Protein AF-R0KFS3-F1 (afdb_monomer_lite)

pLDDT: mean 81.47, std 13.6, range [42.56, 95.94]

Radius of gyration: 23.95 Å; chains: 1; bounding box: 54×40×62 Å

Foldseek 3Di:
DLDDKDKDWDQDLNDTDPDIDIDPPSVDPPDDDDDPVCVVVVNDHDDDDDDDDFKDADDPVVQVVVVVVCVVVVHDPPDGDIDGCVVVVPPPPDDDDDDDDDDDD

Secondary structure (DSSP, 8-state):
------EE--EETTEE-SS-EE-TTTTSS---PPPTTTHHHHH---PPP-----EEEPPHHHHHHHHHHHHHTT----S--EEEGGGTGGGS--PPPPPPPP---

InterPro domains:
  IPR032053 Small ribosomal subunit protein mS34 [PF16053] (1-77)
  IPR032053 Small ribosomal subunit protein mS34 [PTHR28589] (1-103)

Sequence (105 aa):
MDHGKAWGYLTFRGKTETVMKEIDQAMYHDWRMVPKHEEEAFKKFTPVPEETVRYLPYPPLLRAMILAQWEKEGRAITEEPLIDLKKSVASHLQESKKKTTGTSV

Organism: Anas platyrhynchos (NCBI:txid8839)

Structure (mmCIF, N/CA/C/O backbone):
data_AF-R0KFS3-F1
#
_entry.id   AF-R0KFS3-F1
#
loop_
_atom_site.group_PDB
_atom_site.id
_atom_site.type_symbol
_atom_site.label_atom_id
_atom_site.label_alt_id
_atom_site.label_comp_id
_atom_site.label_asym_id
_atom_site.label_entity_id
_atom_site.label_seq_id
_atom_site.pdbx_PDB_ins_code
_atom_site.Cartn_x
_atom_site.Cartn_y
_atom_site.Cartn_z
_atom_site.occupancy
_atom_site.B_iso_or_equiv
_atom_site.auth_seq_id
_atom_site.auth_comp_id
_atom_site.auth_asym_id
_atom_site.auth_atom_id
_atom_site.pdbx_PDB_model_num
ATOM 1 N N . MET A 1 1 ? 28.617 -13.064 -17.383 1.00 63.41 1 MET A N 1
ATOM 2 C CA . MET A 1 1 ? 28.641 -12.039 -16.301 1.00 63.41 1 MET A CA 1
ATOM 3 C C . MET A 1 1 ? 27.207 -11.939 -15.808 1.00 63.41 1 MET A C 1
ATOM 5 O O . MET A 1 1 ? 26.535 -10.942 -16.027 1.00 63.41 1 MET A O 1
ATOM 9 N N . ASP A 1 2 ? 26.711 -13.031 -15.229 1.00 74.75 2 ASP A N 1
ATOM 10 C CA . ASP A 1 2 ? 25.263 -13.314 -15.199 1.00 74.75 2 ASP A CA 1
ATOM 11 C C . ASP A 1 2 ? 24.668 -13.119 -13.798 1.00 74.75 2 ASP A C 1
ATOM 13 O O . ASP A 1 2 ? 23.480 -13.311 -13.563 1.00 74.75 2 ASP A O 1
ATOM 17 N N . HIS A 1 3 ? 25.517 -12.687 -12.866 1.00 83.00 3 HIS A N 1
ATOM 18 C CA . HIS A 1 3 ? 25.196 -12.424 -11.477 1.00 83.00 3 HIS A CA 1
ATOM 19 C C . HIS A 1 3 ? 25.763 -11.063 -11.084 1.00 83.00 3 HIS A C 1
ATOM 21 O O . HIS A 1 3 ? 26.910 -10.739 -11.397 1.00 83.00 3 HIS A O 1
ATOM 27 N N . GLY A 1 4 ? 24.974 -10.271 -10.364 1.00 86.19 4 GLY A N 1
ATOM 28 C CA . GLY A 1 4 ? 25.407 -8.985 -9.845 1.00 86.19 4 GLY A CA 1
ATOM 29 C C . GLY A 1 4 ? 24.365 -8.332 -8.950 1.00 86.19 4 GLY A C 1
ATOM 30 O O . GLY A 1 4 ? 23.321 -8.905 -8.643 1.00 86.19 4 GLY A O 1
ATOM 31 N N . LYS A 1 5 ? 24.676 -7.111 -8.525 1.00 88.88 5 LYS A N 1
ATOM 32 C CA . LYS A 1 5 ? 23.735 -6.207 -7.864 1.00 88.88 5 LYS A CA 1
ATOM 33 C C . LYS A 1 5 ? 23.361 -5.105 -8.844 1.00 88.88 5 LYS A C 1
ATOM 35 O O . LYS A 1 5 ? 24.210 -4.652 -9.610 1.00 88.88 5 LYS A O 1
ATOM 40 N N . ALA A 1 6 ? 22.109 -4.676 -8.793 1.00 90.62 6 ALA A N 1
ATOM 41 C CA . ALA A 1 6 ? 21.597 -3.576 -9.595 1.00 90.62 6 ALA A CA 1
ATOM 42 C C . ALA A 1 6 ? 20.921 -2.549 -8.685 1.00 90.62 6 ALA A C 1
ATOM 44 O O . ALA A 1 6 ? 20.402 -2.891 -7.623 1.00 90.62 6 ALA A O 1
ATOM 45 N N . TRP A 1 7 ? 20.926 -1.289 -9.108 1.00 92.50 7 TRP A N 1
ATOM 46 C CA . TRP A 1 7 ? 20.292 -0.180 -8.400 1.00 92.50 7 TRP A CA 1
ATOM 47 C C . TRP A 1 7 ? 19.446 0.621 -9.382 1.00 92.50 7 TRP A C 1
ATOM 49 O O . TRP A 1 7 ? 19.821 0.771 -10.545 1.00 92.50 7 TRP A O 1
ATOM 59 N N . GLY A 1 8 ? 18.319 1.154 -8.920 1.00 92.31 8 GLY A N 1
ATOM 60 C CA . GLY A 1 8 ? 17.414 1.913 -9.776 1.00 92.31 8 GLY A CA 1
ATOM 61 C C . GLY A 1 8 ? 16.312 2.634 -9.011 1.00 92.31 8 GLY A C 1
ATOM 62 O O . GLY A 1 8 ? 16.221 2.553 -7.785 1.00 92.31 8 GLY A O 1
ATOM 63 N N . TYR A 1 9 ? 15.478 3.352 -9.760 1.00 92.25 9 TYR A N 1
ATOM 64 C CA . TYR A 1 9 ? 14.270 3.996 -9.251 1.00 92.25 9 TYR A CA 1
ATOM 65 C C . TYR A 1 9 ? 13.080 3.058 -9.423 1.00 92.25 9 TYR A C 1
ATOM 67 O O . TYR A 1 9 ? 12.770 2.635 -10.539 1.00 92.25 9 TYR A O 1
ATOM 75 N N . LEU A 1 10 ? 12.393 2.744 -8.327 1.00 91.19 10 LEU A N 1
ATOM 76 C CA . LEU A 1 10 ? 11.210 1.898 -8.372 1.00 91.19 10 LEU A CA 1
ATOM 77 C C . LEU A 1 10 ? 10.000 2.728 -8.810 1.00 91.19 10 LEU A C 1
ATOM 79 O O . LEU A 1 10 ? 9.617 3.685 -8.142 1.00 91.19 10 LEU A O 1
ATOM 83 N N . THR A 1 11 ? 9.375 2.344 -9.922 1.00 91.62 11 THR A N 1
ATOM 84 C CA . THR A 1 11 ? 8.034 2.822 -10.278 1.00 91.62 11 THR A CA 1
ATOM 85 C C . THR A 1 11 ? 7.060 1.665 -10.149 1.00 91.62 11 THR A C 1
ATOM 87 O O . THR A 1 11 ? 7.038 0.772 -10.992 1.00 91.62 11 THR A O 1
ATOM 90 N N . PHE A 1 12 ? 6.258 1.666 -9.085 1.00 88.69 12 PHE A N 1
ATOM 91 C CA . PHE A 1 12 ? 5.278 0.616 -8.823 1.00 88.69 12 PHE A CA 1
ATOM 92 C C . PHE A 1 12 ? 3.864 1.167 -8.989 1.00 88.69 12 PHE A C 1
ATOM 94 O O . PHE A 1 12 ? 3.484 2.129 -8.323 1.00 88.69 12 PHE A O 1
ATOM 101 N N . ARG A 1 13 ? 3.079 0.568 -9.897 1.00 86.12 13 ARG A N 1
ATOM 102 C CA . ARG A 1 13 ? 1.695 0.992 -10.206 1.00 86.12 13 ARG A CA 1
ATOM 103 C C . ARG A 1 13 ? 1.573 2.501 -10.489 1.00 86.12 13 ARG A C 1
ATOM 105 O O . ARG A 1 13 ? 0.682 3.169 -9.974 1.00 86.12 13 ARG A O 1
ATOM 112 N N . GLY A 1 14 ? 2.524 3.048 -11.250 1.00 85.69 14 GLY A N 1
ATOM 113 C CA . GLY A 1 14 ? 2.572 4.473 -11.599 1.00 85.69 14 GLY A CA 1
ATOM 114 C C . GLY A 1 14 ? 3.062 5.413 -10.489 1.00 85.69 14 GLY A C 1
ATOM 115 O O . GLY A 1 14 ? 3.181 6.610 -10.730 1.00 85.69 14 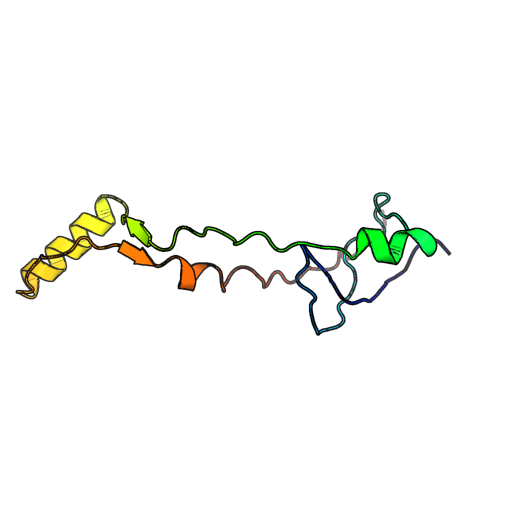GLY A O 1
ATOM 116 N N . LYS A 1 15 ? 3.383 4.904 -9.291 1.00 87.00 15 LYS A N 1
ATOM 117 C CA . LYS A 1 15 ? 3.995 5.679 -8.202 1.00 87.00 15 LYS A CA 1
ATOM 118 C C . LYS A 1 15 ? 5.517 5.533 -8.297 1.00 87.00 15 LYS A C 1
ATOM 120 O O . LYS A 1 15 ? 6.047 4.448 -8.061 1.00 87.00 15 LYS A O 1
ATOM 125 N N . THR A 1 16 ? 6.206 6.605 -8.684 1.00 89.12 16 THR A N 1
ATOM 126 C CA . THR A 1 16 ? 7.673 6.638 -8.778 1.00 89.12 16 THR A CA 1
ATOM 127 C C . THR A 1 16 ? 8.281 7.060 -7.449 1.00 89.12 16 THR A C 1
ATOM 129 O O . THR A 1 16 ? 7.939 8.107 -6.903 1.00 89.12 16 THR A O 1
ATOM 132 N N . GLU A 1 17 ? 9.200 6.252 -6.933 1.00 89.31 17 GLU A N 1
ATOM 133 C CA . GLU A 1 17 ? 10.012 6.611 -5.778 1.00 89.31 17 GLU A CA 1
ATOM 134 C C . GLU A 1 17 ? 11.148 7.563 -6.179 1.00 89.31 17 GLU A C 1
ATOM 136 O O . GLU A 1 17 ? 11.828 7.357 -7.183 1.00 89.31 17 GLU A O 1
ATOM 141 N N . THR A 1 18 ? 11.396 8.590 -5.363 1.00 88.50 18 THR A N 1
ATOM 142 C CA . THR A 1 18 ? 12.471 9.575 -5.595 1.00 88.50 18 THR A CA 1
ATOM 143 C C . THR A 1 18 ? 13.854 9.048 -5.213 1.00 88.50 18 THR A C 1
ATOM 145 O O . THR A 1 18 ? 14.869 9.603 -5.625 1.00 88.50 18 THR A O 1
ATOM 148 N N . VAL A 1 19 ? 13.917 7.999 -4.392 1.00 89.88 19 VAL A N 1
ATOM 149 C CA . VAL A 1 19 ? 15.174 7.468 -3.860 1.00 89.88 19 VAL A CA 1
ATOM 150 C C . VAL A 1 19 ? 15.594 6.250 -4.667 1.00 89.88 19 VAL A C 1
ATOM 152 O O . VAL A 1 19 ? 14.811 5.324 -4.866 1.00 89.88 19 VAL A O 1
ATOM 155 N N . MET A 1 20 ? 16.852 6.244 -5.094 1.00 88.62 20 MET A N 1
ATOM 156 C CA . MET A 1 20 ? 17.463 5.089 -5.737 1.00 88.62 20 MET A CA 1
ATOM 157 C C . MET A 1 20 ? 17.694 3.986 -4.700 1.00 88.62 20 MET A C 1
ATOM 159 O O . MET A 1 20 ? 18.320 4.221 -3.665 1.00 88.62 20 MET A O 1
ATOM 163 N N . LYS A 1 21 ? 17.195 2.782 -4.976 1.00 89.12 21 LYS A N 1
ATOM 164 C CA . LYS A 1 21 ? 17.302 1.619 -4.085 1.00 89.12 21 LYS A CA 1
ATOM 165 C C . LYS A 1 21 ? 17.964 0.444 -4.800 1.00 89.12 21 LYS A C 1
ATOM 167 O O . LYS A 1 21 ? 17.998 0.390 -6.030 1.00 89.12 21 LYS A O 1
ATOM 172 N N . GLU A 1 22 ? 18.524 -0.478 -4.016 1.00 89.38 22 GLU A N 1
ATOM 173 C CA . GLU A 1 22 ? 19.001 -1.766 -4.532 1.00 89.38 22 GLU A CA 1
ATOM 174 C C . GLU A 1 22 ? 17.801 -2.573 -5.045 1.00 89.38 22 GLU A C 1
ATOM 176 O O . GLU A 1 22 ? 16.752 -2.620 -4.400 1.00 89.38 22 GLU A O 1
ATOM 181 N N . ILE A 1 23 ? 17.948 -3.172 -6.225 1.00 89.44 23 ILE A N 1
ATOM 182 C CA . ILE A 1 23 ? 16.929 -4.029 -6.818 1.00 89.44 23 ILE A CA 1
ATOM 183 C C . ILE A 1 23 ? 17.015 -5.398 -6.152 1.00 89.44 23 ILE A C 1
ATOM 185 O O . ILE A 1 23 ? 17.970 -6.155 -6.350 1.00 89.44 23 ILE A O 1
ATOM 189 N N . ASP A 1 24 ? 15.991 -5.716 -5.370 1.00 84.88 24 ASP A N 1
ATOM 190 C CA . ASP A 1 24 ? 15.830 -7.041 -4.791 1.00 84.88 24 ASP A CA 1
ATOM 191 C C . ASP A 1 24 ? 15.628 -8.096 -5.883 1.00 84.88 24 ASP A C 1
ATOM 193 O O . ASP A 1 24 ? 15.066 -7.824 -6.939 1.00 84.88 24 ASP A O 1
ATOM 197 N N . GLN A 1 25 ? 16.057 -9.332 -5.609 1.00 84.38 25 GLN A N 1
ATOM 198 C CA . GLN A 1 25 ? 15.826 -10.479 -6.498 1.00 84.38 25 GLN A CA 1
ATOM 199 C C . GLN A 1 25 ? 16.401 -10.311 -7.919 1.00 84.38 25 GLN A C 1
ATOM 201 O O . GLN A 1 25 ? 15.929 -10.950 -8.854 1.00 84.38 25 GLN A O 1
ATOM 206 N N . ALA A 1 26 ? 17.481 -9.539 -8.091 1.00 83.75 26 ALA A N 1
ATOM 207 C CA . ALA A 1 26 ? 18.182 -9.408 -9.377 1.00 83.75 26 ALA A CA 1
ATOM 208 C C . ALA A 1 26 ? 18.632 -10.755 -9.992 1.00 83.75 26 ALA A C 1
ATOM 210 O O . ALA A 1 26 ? 18.836 -10.843 -11.195 1.00 83.75 26 ALA A O 1
ATOM 211 N N . MET A 1 27 ? 18.761 -11.808 -9.174 1.00 82.69 27 MET A N 1
ATOM 212 C CA . MET A 1 27 ? 19.125 -13.167 -9.608 1.00 82.69 27 MET A CA 1
ATOM 213 C C . MET A 1 27 ? 17.934 -14.024 -10.075 1.00 82.69 27 MET A C 1
ATOM 215 O O . MET A 1 27 ? 18.126 -15.186 -10.422 1.00 82.69 27 MET A O 1
ATOM 219 N N . TYR A 1 28 ? 16.700 -13.517 -10.001 1.00 87.19 28 TYR A N 1
ATOM 220 C CA . TYR A 1 28 ? 15.518 -14.260 -10.449 1.00 87.19 28 TYR A CA 1
ATOM 221 C C . TYR A 1 28 ? 15.438 -14.266 -11.979 1.00 87.19 28 TYR A C 1
ATOM 223 O O . TYR A 1 28 ? 16.014 -13.417 -12.648 1.00 87.19 28 TYR A O 1
ATOM 231 N N . HIS A 1 29 ? 14.702 -15.219 -12.543 1.00 86.06 29 HIS A N 1
ATOM 232 C CA . HIS A 1 29 ? 14.623 -15.410 -13.997 1.00 86.06 29 HIS A CA 1
ATOM 233 C C . HIS A 1 29 ? 13.422 -14.686 -14.636 1.00 86.06 29 HIS A C 1
ATOM 235 O O . HIS A 1 29 ? 13.222 -14.775 -15.843 1.00 86.06 29 HIS A O 1
ATOM 241 N N . ASP A 1 30 ? 12.638 -13.947 -13.844 1.00 90.94 30 ASP A N 1
ATOM 242 C CA . ASP A 1 30 ? 11.387 -13.307 -14.283 1.00 90.94 30 ASP A CA 1
ATOM 243 C C . ASP A 1 30 ? 11.578 -11.891 -14.856 1.00 90.94 30 ASP A C 1
ATOM 245 O O . ASP A 1 30 ? 10.616 -11.241 -15.273 1.00 90.94 30 ASP A O 1
ATOM 249 N N . TRP A 1 31 ? 12.815 -11.391 -14.893 1.00 91.25 31 TRP A N 1
ATOM 250 C CA . TRP A 1 31 ? 13.113 -10.059 -15.415 1.00 91.25 31 TRP A CA 1
ATOM 251 C C . TRP A 1 31 ? 12.949 -9.997 -16.936 1.00 91.25 31 TRP A C 1
ATOM 253 O O . TRP A 1 31 ? 13.415 -10.866 -17.673 1.00 91.25 31 TRP A O 1
ATOM 263 N N . ARG A 1 32 ? 12.317 -8.922 -17.422 1.00 92.81 32 ARG A N 1
ATOM 264 C CA . ARG A 1 32 ? 12.164 -8.626 -18.852 1.00 92.81 32 ARG A CA 1
ATOM 265 C C . ARG A 1 32 ? 12.604 -7.200 -19.143 1.00 92.81 32 ARG A C 1
ATOM 267 O O . ARG A 1 32 ? 12.308 -6.286 -18.377 1.00 92.81 32 ARG A O 1
ATOM 274 N N . MET A 1 33 ? 13.296 -7.018 -20.261 1.00 92.44 33 MET A N 1
ATOM 275 C CA . MET A 1 33 ? 13.681 -5.697 -20.748 1.00 92.44 33 MET A CA 1
ATOM 276 C C . MET A 1 33 ? 12.541 -5.109 -21.581 1.00 92.44 33 MET A C 1
ATOM 278 O O . MET A 1 33 ? 11.996 -5.792 -22.445 1.00 92.44 33 MET A O 1
ATOM 282 N N . VAL A 1 34 ? 12.200 -3.845 -21.334 1.00 93.88 34 VAL A N 1
ATOM 283 C CA . VAL A 1 34 ? 11.240 -3.105 -22.161 1.00 93.88 34 VAL A CA 1
ATOM 284 C C . VAL A 1 34 ? 11.968 -2.599 -23.415 1.00 93.88 34 VAL A C 1
ATOM 286 O O . VAL A 1 34 ? 12.993 -1.928 -23.277 1.00 93.88 34 VAL A O 1
ATOM 289 N N . PRO A 1 35 ? 11.499 -2.914 -24.635 1.00 95.94 35 PRO A N 1
ATOM 290 C CA . PRO A 1 35 ? 12.092 -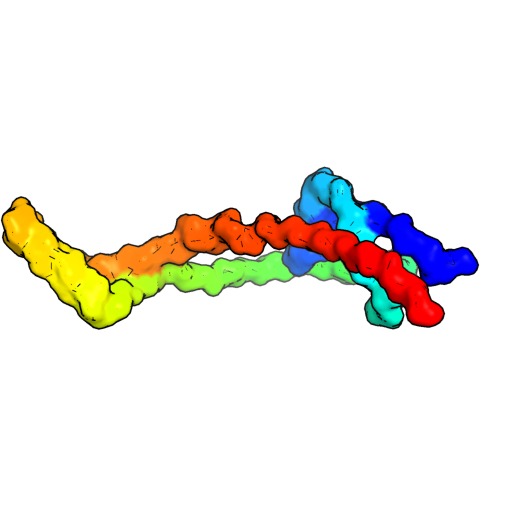2.390 -25.861 1.00 95.94 35 PRO A CA 1
ATOM 291 C C . PRO A 1 35 ? 11.943 -0.869 -25.973 1.00 95.94 35 PRO A C 1
ATOM 293 O O . PRO A 1 35 ? 10.879 -0.324 -25.690 1.00 95.94 35 PRO A O 1
ATOM 296 N N . LYS A 1 36 ? 12.971 -0.188 -26.498 1.00 93.81 36 LYS A N 1
ATOM 297 C CA . LYS A 1 36 ? 13.018 1.287 -26.600 1.00 93.81 36 LYS A CA 1
ATOM 298 C C . LYS A 1 36 ? 11.796 1.926 -27.263 1.00 93.81 36 LYS A C 1
ATOM 300 O O . LYS A 1 36 ? 11.340 2.978 -26.842 1.00 93.81 36 LYS A O 1
ATOM 305 N N . HIS A 1 37 ? 11.274 1.300 -28.313 1.00 93.00 37 HIS A N 1
ATOM 306 C CA . HIS A 1 37 ? 10.127 1.824 -29.056 1.00 93.00 37 HIS A CA 1
ATOM 307 C C . HIS A 1 37 ? 8.793 1.634 -28.314 1.00 93.00 37 HIS A C 1
ATOM 309 O O . HIS A 1 37 ? 7.825 2.326 -28.614 1.00 93.00 37 HIS A O 1
ATOM 315 N N . GLU A 1 38 ? 8.736 0.725 -27.339 1.00 90.44 38 GLU A N 1
ATOM 316 C CA . GLU A 1 38 ? 7.552 0.478 -26.512 1.00 90.44 38 GLU A CA 1
ATOM 317 C C . GLU A 1 38 ? 7.585 1.268 -25.198 1.00 90.44 38 GLU A C 1
ATOM 319 O O . GLU A 1 38 ? 6.564 1.347 -24.518 1.00 90.44 38 GLU A O 1
ATOM 324 N N . GLU A 1 39 ? 8.715 1.893 -24.842 1.00 89.25 39 GLU A N 1
ATOM 325 C CA . GLU A 1 39 ? 8.881 2.641 -23.588 1.00 89.25 39 GLU A CA 1
ATOM 326 C C . GLU A 1 39 ? 7.800 3.714 -23.399 1.00 89.25 39 GLU A C 1
ATOM 328 O O . GLU A 1 39 ? 7.213 3.827 -22.321 1.00 89.25 39 GLU A O 1
ATOM 333 N N . GLU A 1 40 ? 7.490 4.478 -24.450 1.00 89.56 40 GLU A N 1
ATOM 334 C CA . GLU A 1 40 ? 6.469 5.528 -24.389 1.00 89.56 40 GLU A CA 1
ATOM 335 C C . GLU A 1 40 ? 5.066 4.964 -24.163 1.00 89.56 40 GLU A C 1
ATOM 337 O O . GLU A 1 40 ? 4.266 5.564 -23.444 1.00 89.56 40 GLU A O 1
ATOM 342 N N . ALA A 1 41 ? 4.751 3.822 -24.776 1.00 90.88 41 ALA A N 1
ATOM 343 C CA . ALA A 1 41 ? 3.461 3.163 -24.616 1.00 90.88 41 ALA A CA 1
ATOM 344 C C . ALA A 1 41 ? 3.344 2.517 -23.231 1.00 90.88 41 ALA A C 1
ATOM 346 O O . ALA A 1 41 ? 2.325 2.680 -22.567 1.00 90.88 41 ALA A O 1
ATOM 347 N N . PHE A 1 42 ? 4.409 1.862 -22.767 1.00 89.12 42 PHE A N 1
ATOM 348 C CA . PHE A 1 42 ? 4.476 1.208 -21.464 1.00 89.12 42 PHE A CA 1
ATOM 349 C C . PHE A 1 42 ? 4.392 2.207 -20.302 1.00 89.12 42 PHE A C 1
ATOM 351 O O . PHE A 1 42 ? 3.816 1.915 -19.257 1.00 89.12 42 PHE A O 1
ATOM 358 N N . LYS A 1 43 ? 4.936 3.416 -20.485 1.00 88.94 43 LYS A N 1
ATOM 359 C CA . LYS A 1 43 ? 4.907 4.478 -19.471 1.00 88.94 43 LYS A CA 1
ATOM 360 C C . LYS A 1 43 ? 3.541 5.159 -19.337 1.00 88.94 43 LYS A C 1
ATOM 362 O O . LYS A 1 43 ? 3.287 5.800 -18.315 1.00 88.94 43 LYS A O 1
ATOM 367 N N . LYS A 1 44 ? 2.657 5.055 -20.336 1.00 89.31 44 LYS A N 1
ATOM 368 C CA . LYS A 1 44 ? 1.314 5.650 -20.271 1.00 89.31 44 LYS A CA 1
ATOM 369 C C . LYS A 1 44 ? 0.491 4.926 -19.209 1.00 89.31 44 LYS A C 1
ATOM 371 O O . LYS A 1 44 ? 0.065 3.792 -19.395 1.00 89.31 44 LYS A O 1
ATOM 376 N N . PHE A 1 45 ? 0.246 5.613 -18.100 1.00 87.50 45 PHE A N 1
ATOM 377 C CA . PHE A 1 45 ? -0.558 5.116 -16.993 1.00 87.50 45 PHE A CA 1
ATOM 378 C C . PHE A 1 45 ? -1.652 6.125 -16.655 1.00 87.50 45 PHE A C 1
ATOM 380 O O . PHE A 1 45 ? -1.367 7.292 -16.383 1.00 87.50 45 PHE A O 1
ATOM 387 N N . THR A 1 46 ? -2.903 5.670 -16.654 1.00 86.56 46 THR A N 1
ATOM 388 C CA . THR A 1 46 ? -4.042 6.453 -16.169 1.00 86.56 46 THR A CA 1
ATOM 389 C C . THR A 1 46 ? -4.316 6.040 -14.724 1.00 86.56 46 THR A C 1
ATOM 391 O O . THR A 1 46 ? -4.751 4.908 -14.499 1.00 86.56 46 THR A O 1
ATOM 394 N N . PRO A 1 47 ? -4.043 6.906 -13.731 1.00 84.12 47 PRO A N 1
ATOM 395 C CA . PRO A 1 47 ? -4.271 6.561 -12.337 1.00 84.12 47 PRO A CA 1
ATOM 396 C C . PRO A 1 47 ? -5.769 6.408 -12.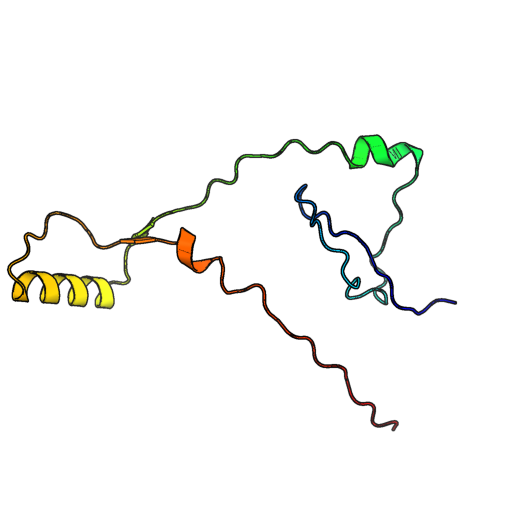079 1.00 84.12 47 PRO A C 1
ATOM 398 O O . PRO A 1 47 ? -6.545 7.344 -12.267 1.00 84.12 47 PRO A O 1
ATOM 401 N N . VAL A 1 48 ? -6.166 5.221 -11.632 1.00 84.69 48 VAL A N 1
ATOM 402 C CA . VAL A 1 48 ? -7.516 4.973 -11.122 1.00 84.69 48 VAL A CA 1
ATOM 403 C C . VAL A 1 48 ? -7.561 5.444 -9.663 1.00 84.69 48 VAL A C 1
ATOM 405 O O . VAL A 1 48 ? -6.627 5.137 -8.914 1.00 84.69 48 VAL A O 1
ATOM 408 N N . PRO A 1 49 ? -8.592 6.200 -9.239 1.00 80.12 49 PRO A N 1
ATOM 409 C CA . PRO A 1 49 ? -8.743 6.582 -7.841 1.00 80.12 49 PRO A CA 1
ATOM 410 C C . PRO A 1 49 ? -8.839 5.332 -6.956 1.00 80.12 49 PRO A C 1
ATOM 412 O O . PRO A 1 49 ? -9.633 4.429 -7.204 1.00 80.12 49 PRO A O 1
ATOM 415 N N . GLU A 1 50 ? -7.994 5.274 -5.930 1.00 75.00 50 GLU A N 1
ATOM 416 C CA . GLU A 1 50 ? -7.928 4.152 -4.996 1.00 75.00 50 GLU A CA 1
ATOM 417 C C . GLU A 1 50 ? -9.024 4.337 -3.931 1.00 75.00 50 GLU A C 1
ATOM 419 O O . GLU A 1 50 ? -8.863 5.106 -2.979 1.00 75.00 50 GLU A O 1
ATOM 424 N N . GLU A 1 51 ? -10.173 3.679 -4.115 1.00 75.69 51 GLU A N 1
ATOM 425 C CA . GLU A 1 51 ? -11.252 3.665 -3.122 1.00 75.69 51 GLU A CA 1
ATOM 426 C C . GLU A 1 51 ? -10.802 2.865 -1.895 1.00 75.69 51 GLU A C 1
ATOM 428 O O . GLU A 1 51 ? -10.791 1.635 -1.882 1.00 75.69 51 GLU A O 1
ATOM 433 N N . THR A 1 52 ? -10.379 3.576 -0.853 1.00 76.12 52 THR A N 1
ATOM 434 C CA . THR A 1 52 ? -9.927 2.966 0.399 1.00 76.12 52 THR A CA 1
ATOM 435 C C . THR A 1 52 ? -11.004 3.112 1.461 1.00 76.12 52 THR A C 1
ATOM 437 O O . THR A 1 52 ? -11.485 4.211 1.746 1.00 76.12 52 THR A O 1
ATOM 440 N N . VAL A 1 53 ? -11.387 1.990 2.074 1.00 79.62 53 VAL A N 1
ATOM 441 C CA . VAL A 1 53 ? -12.284 2.002 3.232 1.00 79.62 53 VAL A CA 1
ATOM 442 C C . VAL A 1 53 ? -11.569 2.732 4.365 1.00 79.62 53 VAL A C 1
ATOM 444 O O . VAL A 1 53 ? -10.521 2.295 4.835 1.00 79.62 53 VAL A O 1
ATOM 447 N N . ARG A 1 54 ? -12.107 3.881 4.778 1.00 82.31 54 ARG A N 1
ATOM 448 C CA . ARG A 1 54 ? -11.468 4.732 5.788 1.00 82.31 54 ARG A CA 1
ATOM 449 C C . ARG A 1 54 ? -11.794 4.303 7.215 1.00 82.31 54 ARG A C 1
ATOM 451 O O . ARG A 1 54 ? -10.927 4.394 8.079 1.00 82.31 54 ARG A O 1
ATOM 458 N N . TYR A 1 55 ? -13.019 3.842 7.447 1.00 87.19 55 TYR A N 1
ATOM 459 C CA . TYR A 1 55 ? -13.529 3.535 8.778 1.00 87.19 55 TYR A CA 1
ATOM 460 C C . TYR A 1 55 ? -14.093 2.121 8.839 1.00 87.19 55 TYR A C 1
ATOM 462 O O . TYR A 1 55 ? -14.852 1.724 7.957 1.00 87.19 55 TYR A O 1
ATOM 470 N N . LEU A 1 56 ? -13.738 1.385 9.892 1.00 89.75 56 LEU A N 1
ATOM 471 C CA . LEU A 1 56 ? -14.293 0.065 10.187 1.00 89.75 56 LEU A CA 1
ATOM 472 C C . LEU A 1 56 ? -14.894 0.017 11.592 1.00 89.75 56 LEU A C 1
ATOM 474 O O . LEU A 1 56 ? -14.370 0.664 12.496 1.00 89.75 56 LEU A O 1
ATOM 478 N N . PRO A 1 57 ? -15.954 -0.769 11.818 1.00 90.56 57 PRO A N 1
ATOM 479 C CA . PRO A 1 57 ? -16.472 -0.987 13.161 1.00 90.56 57 PRO A CA 1
ATOM 480 C C . PRO A 1 57 ? -15.449 -1.720 14.036 1.00 90.56 57 PRO A C 1
ATOM 482 O O . PRO A 1 57 ? -14.724 -2.604 13.569 1.00 90.56 57 PRO A O 1
ATOM 485 N N . TYR A 1 58 ? -15.407 -1.376 15.326 1.00 91.00 58 TYR A N 1
ATOM 486 C CA . TYR A 1 58 ? -14.629 -2.157 16.288 1.00 91.00 58 TYR A CA 1
ATOM 487 C C . TYR A 1 58 ? -15.211 -3.573 16.447 1.00 91.00 58 TYR A C 1
ATOM 489 O O . TYR A 1 58 ? -16.434 -3.743 16.418 1.00 91.00 58 TYR A O 1
ATOM 497 N N . PRO A 1 59 ? -14.363 -4.590 16.694 1.00 94.12 59 PRO A N 1
ATOM 498 C CA . PRO A 1 59 ? -14.821 -5.924 17.065 1.00 94.12 59 PRO A CA 1
ATOM 499 C C . PRO A 1 59 ? -15.764 -5.893 18.283 1.00 94.12 59 PRO A C 1
ATOM 501 O O . PRO A 1 59 ? -15.589 -5.031 19.152 1.00 94.12 59 PRO A O 1
ATOM 504 N N . PRO A 1 60 ? -16.707 -6.851 18.413 1.00 93.56 60 PRO A N 1
ATOM 505 C CA . PRO A 1 60 ? -17.793 -6.786 19.398 1.00 93.56 60 PRO A CA 1
ATOM 506 C C . PRO A 1 60 ? -17.343 -6.520 20.840 1.00 93.56 60 PRO A C 1
ATOM 508 O O . PRO A 1 60 ? -17.934 -5.689 21.528 1.00 93.56 60 PRO A O 1
ATOM 511 N N . LEU A 1 61 ? -16.264 -7.175 21.281 1.00 94.50 61 LEU A N 1
ATOM 512 C CA . LEU A 1 61 ? -15.729 -7.009 22.633 1.00 94.50 61 LEU A CA 1
ATOM 513 C C . LEU A 1 61 ? -15.155 -5.604 22.862 1.00 94.50 61 LEU A C 1
ATOM 515 O O . LEU A 1 61 ? -15.503 -4.946 23.839 1.00 94.50 61 LEU A O 1
ATOM 519 N N . LEU A 1 62 ? -14.308 -5.123 21.947 1.00 92.81 62 LEU A N 1
ATOM 520 C CA . LEU A 1 62 ? -13.689 -3.798 22.062 1.00 92.81 62 LEU A CA 1
ATOM 521 C C . LEU A 1 62 ? -14.734 -2.688 21.981 1.00 92.81 62 LEU A C 1
ATOM 523 O O . LEU A 1 62 ? -14.675 -1.734 22.752 1.00 92.81 62 LEU A O 1
ATOM 527 N N . ARG A 1 63 ? -15.729 -2.846 21.103 1.00 92.56 63 ARG A N 1
ATOM 528 C CA . ARG A 1 63 ? -16.879 -1.944 21.020 1.00 92.56 63 ARG A CA 1
ATOM 529 C C . ARG A 1 63 ? -17.587 -1.840 22.372 1.00 92.56 63 ARG A C 1
ATOM 531 O O . ARG A 1 63 ? -17.782 -0.733 22.859 1.00 92.56 63 ARG A O 1
ATOM 538 N N . ALA A 1 64 ? -17.927 -2.969 22.996 1.00 92.38 64 ALA A N 1
ATOM 539 C CA . ALA A 1 64 ? -18.605 -2.981 24.293 1.00 92.38 64 ALA A CA 1
ATOM 540 C C . ALA A 1 64 ? -17.771 -2.318 25.404 1.00 92.38 64 ALA A C 1
ATOM 542 O O . ALA A 1 64 ? -18.305 -1.541 26.191 1.00 92.38 64 ALA A O 1
ATOM 543 N N . MET A 1 65 ? -16.459 -2.569 25.436 1.00 93.38 65 MET A N 1
ATOM 544 C CA . MET A 1 65 ? -15.558 -1.954 26.416 1.00 93.38 65 MET A CA 1
ATOM 545 C C . MET A 1 65 ? -15.490 -0.428 26.279 1.00 93.38 65 MET A C 1
ATOM 547 O O . MET A 1 65 ? -15.528 0.277 27.285 1.00 93.38 65 MET A O 1
ATOM 551 N N . ILE A 1 66 ? -15.409 0.087 25.048 1.00 91.00 66 ILE A N 1
ATOM 552 C CA . ILE A 1 66 ? -15.368 1.534 24.783 1.00 91.00 66 ILE A CA 1
ATOM 553 C C . ILE A 1 66 ? -16.677 2.196 25.228 1.00 91.00 66 ILE A C 1
ATOM 555 O O . ILE A 1 66 ? -16.648 3.231 25.893 1.00 91.00 66 ILE A O 1
ATOM 559 N N . LEU A 1 67 ? -17.815 1.573 24.913 1.00 90.69 67 LEU A N 1
ATOM 560 C CA . LEU A 1 67 ? -19.133 2.081 25.299 1.00 90.69 67 LEU A CA 1
ATOM 561 C C . LEU A 1 67 ? -19.304 2.127 26.824 1.00 90.69 67 LEU A C 1
ATOM 563 O O . LEU A 1 67 ? -19.707 3.158 27.358 1.00 90.69 67 LEU A O 1
ATOM 567 N N . ALA A 1 68 ? -18.920 1.057 27.527 1.00 91.50 68 ALA A N 1
ATOM 568 C CA . ALA A 1 68 ? -18.973 1.009 28.989 1.00 91.50 68 ALA A CA 1
ATOM 569 C C . ALA A 1 68 ? -18.084 2.084 29.644 1.00 91.50 68 ALA A C 1
ATOM 571 O O . ALA A 1 68 ? -18.437 2.657 30.675 1.00 91.50 68 ALA A O 1
ATOM 572 N N . GLN A 1 69 ? -16.932 2.391 29.039 1.00 90.81 69 GLN A N 1
ATOM 573 C CA . GLN A 1 69 ? -16.043 3.442 29.529 1.00 90.81 69 GLN A CA 1
ATOM 574 C C . GLN A 1 69 ? -16.654 4.843 29.358 1.00 90.81 69 GLN A C 1
ATOM 576 O O . GLN A 1 69 ? -16.557 5.662 30.269 1.00 90.81 69 GLN A O 1
ATOM 581 N N . TRP A 1 70 ? -17.306 5.1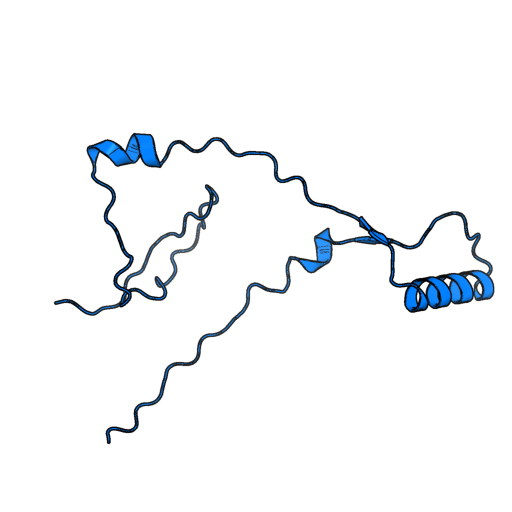29 28.228 1.00 91.19 70 TRP A N 1
ATOM 582 C CA . TRP A 1 70 ? -17.973 6.419 28.005 1.00 91.19 70 TRP A CA 1
ATOM 583 C C . TRP A 1 70 ? -19.143 6.653 28.954 1.00 91.19 70 TRP A C 1
ATOM 585 O O . TRP A 1 70 ? -19.289 7.760 29.470 1.00 91.19 70 TRP A O 1
ATOM 595 N N . GLU A 1 71 ? -19.921 5.607 29.229 1.00 89.12 71 GLU A N 1
ATOM 596 C CA . GLU A 1 71 ? -21.003 5.649 30.212 1.00 89.12 71 GLU A CA 1
ATOM 597 C C . GLU A 1 71 ? -20.468 5.981 31.610 1.00 89.12 71 GLU A C 1
ATOM 599 O O . GLU A 1 71 ? -20.974 6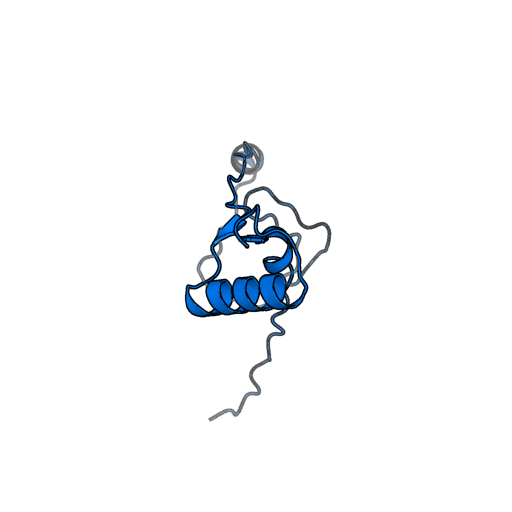.882 32.278 1.00 89.12 71 GLU A O 1
ATOM 604 N N . LYS A 1 72 ? -19.370 5.331 32.017 1.00 91.00 72 LYS A N 1
ATOM 605 C CA . LYS A 1 72 ? -18.687 5.614 33.287 1.00 91.00 72 LYS A CA 1
ATOM 606 C C . LYS A 1 72 ? -18.178 7.057 33.381 1.00 91.00 72 LYS A C 1
ATOM 608 O O . LYS A 1 72 ? -18.174 7.636 34.463 1.00 91.00 72 LYS A O 1
ATOM 613 N N . GLU A 1 73 ? -17.730 7.631 32.269 1.00 89.62 73 GLU A N 1
ATOM 614 C CA . GLU A 1 73 ? -17.257 9.018 32.185 1.00 89.62 73 GLU A CA 1
ATOM 615 C C . GLU A 1 73 ? -18.394 10.046 32.043 1.00 89.62 73 GLU A C 1
ATOM 617 O O . GLU A 1 73 ? -18.125 11.246 31.992 1.00 89.62 73 GLU A O 1
ATOM 622 N N . GLY A 1 74 ? -19.656 9.604 31.972 1.00 84.31 74 GLY A N 1
ATOM 623 C CA . GLY A 1 74 ? -20.817 10.474 31.784 1.00 84.31 74 GLY A CA 1
ATOM 624 C C . GLY A 1 74 ? -20.883 11.131 30.400 1.00 84.31 74 GLY A C 1
ATOM 625 O O . GLY A 1 74 ? -21.542 12.158 30.238 1.00 84.31 74 GLY A O 1
ATOM 626 N N . ARG A 1 75 ? -20.189 10.578 29.396 1.00 78.19 75 ARG A N 1
ATOM 627 C CA . ARG A 1 75 ? -20.232 11.076 28.013 1.00 78.19 75 ARG A CA 1
ATOM 628 C C . ARG A 1 75 ? -21.489 10.565 27.310 1.00 78.19 75 ARG A C 1
ATOM 630 O O . ARG A 1 75 ? -21.842 9.395 27.428 1.00 78.19 75 ARG A O 1
ATOM 637 N N . ALA A 1 76 ? -22.142 11.428 26.533 1.00 74.06 76 ALA A N 1
ATOM 638 C CA . ALA A 1 76 ? -23.281 11.025 25.713 1.00 74.06 76 ALA A CA 1
ATOM 639 C C . ALA A 1 76 ? -22.830 10.056 24.605 1.00 74.06 76 ALA A C 1
ATOM 641 O O . ALA A 1 76 ? -21.962 10.385 23.797 1.00 74.06 76 ALA A O 1
ATOM 642 N N . ILE A 1 77 ? -23.427 8.863 24.565 1.00 73.06 77 ILE A N 1
ATOM 643 C CA . ILE A 1 77 ? -23.172 7.846 23.538 1.00 73.06 77 ILE A CA 1
ATOM 644 C C . ILE A 1 77 ? -24.020 8.189 22.307 1.00 73.06 77 ILE A C 1
ATOM 646 O O . ILE A 1 77 ? -25.104 7.645 22.116 1.00 73.06 77 ILE A O 1
ATOM 650 N N . THR A 1 78 ? -23.573 9.152 21.501 1.00 75.69 78 THR A N 1
ATOM 651 C CA . THR A 1 78 ? -24.290 9.571 20.281 1.00 75.69 78 THR A CA 1
ATOM 652 C C . THR A 1 78 ? -23.777 8.900 19.010 1.00 75.69 78 THR A C 1
ATOM 654 O O . THR A 1 78 ? -24.505 8.853 18.024 1.00 75.69 78 THR A O 1
ATOM 657 N N . GLU A 1 79 ? -22.552 8.367 19.015 1.00 80.56 79 GLU A N 1
ATOM 658 C CA . GLU A 1 79 ? -21.895 7.824 17.819 1.00 80.56 79 GLU A CA 1
ATOM 659 C C . GLU A 1 79 ? -21.270 6.447 18.075 1.00 80.56 79 GLU A C 1
ATOM 661 O O . GLU A 1 79 ? -20.829 6.140 19.186 1.00 80.56 79 GLU A O 1
ATOM 666 N N . GLU A 1 80 ? -21.220 5.605 17.037 1.00 83.94 80 GLU A N 1
ATOM 667 C CA . GLU A 1 80 ? -20.533 4.317 17.117 1.00 83.94 80 GLU A CA 1
ATOM 668 C C . GLU A 1 80 ? -19.009 4.499 17.054 1.00 83.94 80 GLU A C 1
ATOM 670 O O . GLU A 1 80 ? -18.509 5.257 16.219 1.00 83.94 80 GLU A O 1
ATOM 675 N N . PRO A 1 81 ? -18.234 3.779 17.886 1.00 86.62 81 PRO A N 1
ATOM 676 C CA . PRO A 1 81 ? -16.786 3.818 17.784 1.00 86.62 81 PRO A CA 1
ATOM 677 C C . PRO A 1 81 ? -16.344 3.138 16.478 1.00 86.62 81 PRO A C 1
ATOM 679 O O . PRO A 1 81 ? -16.722 1.996 16.199 1.00 86.62 81 PRO A O 1
ATOM 682 N N . LEU A 1 82 ? -15.500 3.824 15.701 1.00 90.25 82 LEU A N 1
ATOM 683 C CA . LEU A 1 82 ? -14.946 3.341 14.433 1.00 90.25 82 LEU A CA 1
ATOM 684 C C . LEU A 1 82 ? -13.412 3.431 14.428 1.00 90.25 82 LEU A C 1
ATOM 686 O O . LEU A 1 82 ? -12.819 4.376 14.948 1.00 90.25 82 LEU A O 1
ATOM 690 N N . ILE A 1 83 ? -12.767 2.451 13.801 1.00 89.06 83 ILE A N 1
ATOM 691 C CA . ILE A 1 83 ? -11.323 2.366 13.581 1.00 89.06 83 ILE A CA 1
ATOM 692 C C . ILE A 1 83 ? -10.968 3.152 12.315 1.00 89.06 83 ILE A C 1
ATOM 694 O O . ILE A 1 83 ? -11.439 2.811 11.233 1.00 89.06 83 ILE A O 1
ATOM 698 N N . ASP A 1 84 ? -10.107 4.168 12.433 1.00 87.12 84 ASP A N 1
ATOM 699 C CA . ASP A 1 84 ? -9.558 4.916 11.290 1.00 87.12 84 ASP A CA 1
ATOM 700 C C . ASP A 1 84 ? -8.357 4.176 10.679 1.00 87.12 84 ASP A C 1
ATOM 702 O O . ASP A 1 84 ? -7.251 4.167 11.233 1.00 87.12 84 ASP A O 1
ATOM 706 N N . LEU A 1 85 ? -8.566 3.571 9.511 1.00 82.50 85 LEU A N 1
ATOM 707 C CA . LEU A 1 85 ? -7.552 2.780 8.819 1.00 82.50 85 LEU A CA 1
ATOM 708 C C . LEU A 1 85 ? -6.429 3.628 8.221 1.00 82.50 85 LEU A C 1
ATOM 710 O O . LEU A 1 85 ? -5.321 3.113 8.049 1.00 82.50 85 LEU A O 1
ATOM 714 N N . LYS A 1 86 ? -6.645 4.929 7.981 1.00 77.50 86 LYS A N 1
ATOM 715 C CA . LYS A 1 86 ? -5.644 5.811 7.355 1.00 77.50 86 LYS A CA 1
ATOM 716 C C . LYS A 1 86 ? -4.334 5.871 8.148 1.00 77.50 86 LYS A C 1
ATOM 718 O O . LYS A 1 86 ? -3.271 6.070 7.569 1.00 77.50 86 LYS A O 1
ATOM 723 N N . LYS A 1 87 ? -4.402 5.682 9.468 1.00 67.94 87 LYS A N 1
ATOM 724 C CA . LYS A 1 87 ? -3.241 5.726 10.371 1.00 67.94 87 LYS A CA 1
ATOM 725 C C . LYS A 1 87 ? -2.456 4.410 10.414 1.00 67.94 87 LYS A C 1
ATOM 727 O O . LYS A 1 87 ? -1.278 4.425 10.751 1.00 67.94 87 LYS A O 1
ATOM 732 N N . SER A 1 88 ? -3.088 3.286 10.070 1.00 61.00 88 SER A N 1
ATOM 733 C CA . SER A 1 88 ? -2.511 1.940 10.224 1.00 61.00 88 SER A CA 1
ATOM 734 C C . SER A 1 88 ? -1.575 1.522 9.084 1.00 61.00 88 SER A C 1
ATOM 736 O O . SER A 1 88 ? -0.594 0.825 9.316 1.00 61.00 88 SER A O 1
ATOM 738 N N . VAL A 1 89 ? -1.822 1.993 7.857 1.00 57.47 89 VAL A N 1
ATOM 739 C CA . VAL A 1 89 ? -1.083 1.566 6.651 1.00 57.47 89 VAL A CA 1
ATOM 740 C C . VAL A 1 89 ? 0.387 2.030 6.658 1.00 57.47 89 VAL A C 1
ATOM 742 O O . VAL A 1 89 ? 1.226 1.470 5.958 1.00 57.47 89 VAL A O 1
ATOM 745 N N . ALA A 1 90 ? 0.734 3.025 7.478 1.00 52.53 90 ALA A N 1
ATOM 746 C CA . ALA A 1 90 ? 2.066 3.629 7.500 1.00 52.53 90 ALA A CA 1
ATOM 747 C C . ALA A 1 90 ? 3.171 2.752 8.131 1.00 52.53 90 ALA A C 1
ATOM 749 O O . ALA A 1 90 ? 4.348 3.047 7.937 1.00 52.53 90 ALA A O 1
ATOM 750 N N . SER A 1 91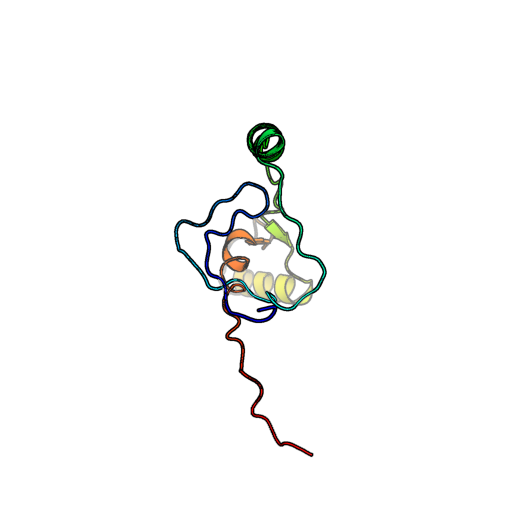 ? 2.839 1.697 8.886 1.00 49.78 91 SER A N 1
ATOM 751 C CA . SER A 1 91 ? 3.818 0.979 9.723 1.00 49.78 91 SER A CA 1
ATOM 752 C C . SER A 1 91 ? 4.462 -0.260 9.084 1.00 49.78 91 SER A C 1
ATOM 754 O O . SER A 1 91 ? 5.472 -0.734 9.596 1.00 49.78 91 SER A O 1
ATOM 756 N N . HIS A 1 92 ? 3.939 -0.785 7.971 1.00 50.41 92 HIS A N 1
ATOM 757 C CA . HIS A 1 92 ? 4.363 -2.094 7.446 1.00 50.41 92 HIS A CA 1
ATOM 758 C C . HIS A 1 92 ? 5.575 -2.083 6.493 1.00 50.41 92 HIS A C 1
ATOM 760 O O . HIS A 1 92 ? 6.001 -3.145 6.050 1.00 50.41 92 HIS A O 1
ATOM 766 N N . LEU A 1 93 ? 6.165 -0.926 6.170 1.00 50.28 93 LEU A N 1
ATOM 767 C CA . LEU A 1 93 ? 7.166 -0.820 5.093 1.00 50.28 93 LEU A CA 1
ATOM 768 C C . LEU A 1 93 ? 8.642 -0.984 5.521 1.00 50.28 93 LEU A C 1
ATOM 770 O O . LEU A 1 93 ? 9.540 -0.552 4.799 1.00 50.28 93 LEU A O 1
ATOM 774 N N . GLN A 1 94 ? 8.920 -1.564 6.689 1.00 42.56 94 GLN A N 1
ATOM 775 C CA . GLN A 1 94 ? 10.283 -1.696 7.227 1.00 42.56 94 GLN A CA 1
ATOM 776 C C . GLN A 1 94 ? 10.632 -3.167 7.495 1.00 42.56 94 GLN A C 1
ATOM 778 O O . GLN A 1 94 ? 10.769 -3.586 8.640 1.00 42.56 94 GLN A O 1
ATOM 783 N N . GLU A 1 95 ? 10.808 -3.965 6.440 1.00 45.56 95 GLU A N 1
ATOM 784 C CA . GLU A 1 95 ? 11.492 -5.258 6.561 1.00 45.56 95 GLU A CA 1
ATOM 785 C C . GLU A 1 95 ? 12.977 -5.100 6.222 1.00 45.56 95 GLU A C 1
ATOM 787 O O . GLU A 1 95 ? 13.362 -4.771 5.100 1.00 45.56 95 GLU A O 1
ATOM 792 N N . SER A 1 96 ? 13.830 -5.345 7.217 1.00 48.44 96 SER A N 1
ATOM 793 C CA . SER A 1 96 ? 15.279 -5.442 7.042 1.00 48.44 96 SER A CA 1
ATOM 794 C C . SER A 1 96 ? 15.644 -6.876 6.649 1.00 48.44 96 SER A C 1
ATOM 796 O O . SER A 1 96 ? 15.418 -7.825 7.401 1.00 48.44 96 SER A O 1
ATOM 798 N N . LYS A 1 97 ? 16.205 -7.061 5.449 1.00 58.81 97 LYS A N 1
ATOM 799 C CA . LYS A 1 97 ? 16.596 -8.390 4.958 1.00 58.81 97 LYS A CA 1
ATOM 800 C C . LYS A 1 97 ? 17.966 -8.802 5.500 1.00 58.81 97 LYS A C 1
ATOM 802 O O . LYS A 1 97 ? 18.950 -8.071 5.386 1.00 58.81 97 LYS A O 1
ATOM 807 N N . LYS A 1 98 ? 18.030 -10.007 6.074 1.00 61.56 98 LYS A N 1
ATOM 808 C CA . LYS A 1 98 ? 19.263 -10.655 6.547 1.00 61.56 98 LYS A CA 1
ATOM 809 C C . LYS A 1 98 ? 19.941 -11.387 5.386 1.00 61.56 98 LYS A C 1
ATOM 811 O O . LYS A 1 98 ? 19.279 -12.092 4.629 1.00 61.56 98 LYS A O 1
ATOM 816 N N . LYS A 1 99 ? 21.262 -11.235 5.260 1.00 59.12 99 LYS A N 1
ATOM 817 C CA . LYS A 1 99 ? 22.089 -12.011 4.322 1.00 59.12 99 LYS A CA 1
ATOM 818 C C . LYS A 1 99 ? 22.300 -13.422 4.876 1.00 59.12 99 LYS A C 1
ATOM 820 O O . LYS A 1 99 ? 22.531 -13.581 6.071 1.00 59.12 99 LYS A O 1
ATOM 825 N N . THR A 1 100 ? 22.244 -14.431 4.015 1.00 61.91 100 THR A N 1
ATOM 826 C CA . THR A 1 100 ? 22.592 -15.815 4.354 1.00 61.91 100 THR A CA 1
ATOM 827 C C . THR A 1 100 ? 24.103 -15.947 4.543 1.00 61.91 100 THR A C 1
ATOM 829 O O . THR A 1 100 ? 24.868 -15.736 3.602 1.00 61.91 100 THR A O 1
ATOM 832 N N . THR A 1 101 ? 24.536 -16.294 5.754 1.00 60.84 101 THR A N 1
ATOM 833 C CA . THR A 1 101 ? 25.916 -16.707 6.044 1.00 60.84 101 THR A CA 1
ATOM 834 C C . THR A 1 101 ? 26.115 -18.123 5.509 1.00 60.84 101 THR A C 1
ATOM 836 O O . THR A 1 101 ? 25.388 -19.033 5.898 1.00 60.84 101 THR A O 1
ATOM 839 N N . GLY A 1 102 ? 27.053 -18.302 4.581 1.00 57.12 102 GLY A N 1
ATOM 840 C CA . GLY A 1 102 ? 27.320 -19.599 3.964 1.00 57.12 102 GLY A CA 1
ATOM 841 C C . GLY A 1 102 ? 28.128 -20.519 4.877 1.00 57.12 102 GLY A C 1
ATOM 842 O O . GLY A 1 102 ? 29.215 -20.155 5.318 1.00 57.12 102 GLY A O 1
ATOM 843 N N . THR A 1 103 ? 27.625 -21.731 5.097 1.00 60.94 103 THR A N 1
ATOM 844 C CA . THR A 1 103 ? 28.454 -22.901 5.407 1.00 60.94 103 THR A CA 1
ATOM 845 C C . THR A 1 103 ? 28.540 -23.709 4.119 1.00 60.94 103 THR A C 1
ATOM 847 O O . THR A 1 103 ? 27.517 -24.181 3.627 1.00 60.94 103 THR A O 1
ATOM 850 N N . SER A 1 104 ? 29.735 -23.798 3.532 1.00 52.56 104 SER A N 1
ATOM 851 C CA . SER A 1 104 ? 29.979 -24.692 2.396 1.00 52.56 104 SER A CA 1
ATOM 852 C C . SER A 1 104 ? 29.953 -26.126 2.916 1.00 52.56 104 SER A C 1
ATOM 854 O O . SER A 1 104 ? 30.659 -26.416 3.883 1.00 52.56 104 SER A O 1
ATOM 856 N N . VAL A 1 105 ? 29.119 -26.975 2.315 1.00 55.75 105 VAL A N 1
ATOM 857 C CA . VAL A 1 105 ? 29.117 -28.430 2.549 1.00 55.75 105 VAL A CA 1
ATOM 858 C C . VAL A 1 105 ? 30.222 -29.067 1.720 1.00 55.75 105 VAL A C 1
ATOM 860 O O . VAL A 1 105 ? 30.417 -28.593 0.576 1.00 55.75 105 VAL A O 1
#